Protein AF-A0A956CJQ7-F1 (afdb_monomer_lite)

Structure (mmCIF, N/CA/C/O backbone):
data_AF-A0A956CJQ7-F1
#
_entry.id   AF-A0A956CJQ7-F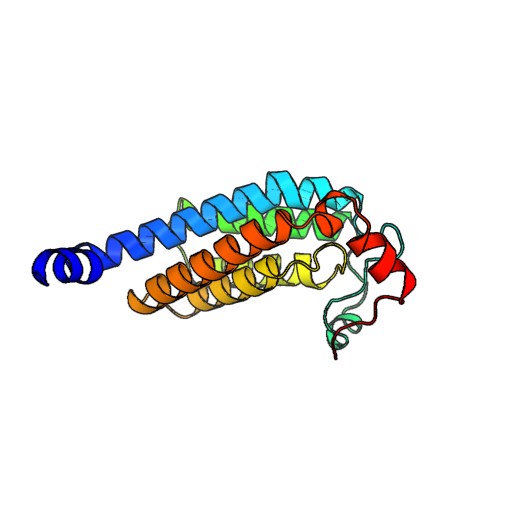1
#
loop_
_atom_site.group_PDB
_atom_site.id
_atom_site.type_symbol
_atom_site.label_atom_id
_atom_site.label_alt_id
_atom_site.label_comp_id
_atom_site.label_asym_id
_atom_site.label_entity_id
_atom_site.label_seq_id
_atom_site.pdbx_PDB_ins_code
_atom_site.Cartn_x
_atom_site.Cartn_y
_atom_site.Cartn_z
_atom_site.occupancy
_atom_site.B_iso_or_equiv
_atom_site.auth_seq_id
_atom_site.auth_comp_id
_atom_site.auth_asym_id
_atom_site.auth_atom_id
_atom_site.pdbx_PDB_model_num
ATOM 1 N N . MET A 1 1 ? -37.325 -13.783 11.646 1.00 49.84 1 MET A N 1
ATOM 2 C CA . MET A 1 1 ? -36.019 -14.338 11.207 1.00 49.84 1 MET A CA 1
ATOM 3 C C . MET A 1 1 ? -34.978 -13.229 10.947 1.00 49.84 1 MET A C 1
ATOM 5 O O . MET A 1 1 ? -34.072 -13.416 10.151 1.00 49.84 1 MET A O 1
ATOM 9 N N . ILE A 1 2 ? -35.076 -12.085 11.642 1.00 51.19 2 ILE A N 1
ATOM 10 C CA . ILE A 1 2 ? -34.241 -10.883 11.427 1.00 51.19 2 ILE A CA 1
ATOM 11 C C . ILE A 1 2 ? -33.162 -10.718 12.529 1.00 51.19 2 ILE A C 1
ATOM 13 O O . ILE A 1 2 ? -32.219 -9.945 12.378 1.00 51.19 2 ILE A O 1
ATOM 17 N N . ASP A 1 3 ? -33.207 -11.525 13.595 1.00 63.69 3 ASP A N 1
ATOM 18 C CA . ASP A 1 3 ? -32.408 -11.279 14.807 1.00 63.69 3 ASP A CA 1
ATOM 19 C C . ASP A 1 3 ? -30.934 -11.672 14.684 1.00 63.69 3 ASP A C 1
ATOM 21 O O . ASP A 1 3 ? -30.064 -10.951 15.163 1.00 63.69 3 ASP A O 1
ATOM 25 N N . ARG A 1 4 ? -30.614 -12.777 13.995 1.00 63.09 4 ARG A N 1
ATOM 26 C CA . ARG A 1 4 ? -29.212 -13.205 13.824 1.00 63.09 4 ARG A CA 1
ATOM 27 C C . ARG A 1 4 ? -28.442 -12.326 12.843 1.00 63.09 4 ARG A C 1
ATOM 29 O O . ARG A 1 4 ? -27.262 -12.087 13.061 1.00 63.09 4 ARG A O 1
ATOM 36 N N . TRP A 1 5 ? -29.105 -11.824 11.801 1.00 53.66 5 TRP A N 1
ATOM 37 C CA . TRP A 1 5 ? -28.497 -10.911 10.830 1.00 53.66 5 TRP A CA 1
ATOM 38 C C . TRP A 1 5 ? -28.167 -9.561 11.470 1.00 53.66 5 TRP A C 1
ATOM 40 O O . TRP A 1 5 ? -27.034 -9.097 11.371 1.00 53.66 5 TRP A O 1
ATOM 50 N N . ASN A 1 6 ? -29.115 -8.977 12.211 1.00 58.53 6 ASN A N 1
ATOM 51 C CA . ASN A 1 6 ? -28.888 -7.718 12.921 1.00 58.53 6 ASN A CA 1
ATOM 52 C C . ASN A 1 6 ? -27.900 -7.869 14.082 1.00 58.53 6 ASN A C 1
ATOM 54 O O . ASN A 1 6 ? -27.027 -7.020 14.242 1.00 58.53 6 ASN A O 1
ATOM 58 N N . ALA A 1 7 ? -27.970 -8.959 14.853 1.00 62.28 7 ALA A N 1
ATOM 59 C CA . ALA A 1 7 ? -26.989 -9.235 15.903 1.00 62.28 7 ALA A CA 1
ATOM 60 C C . ALA A 1 7 ? -25.589 -9.474 15.328 1.00 62.28 7 ALA A C 1
ATOM 62 O O . ALA A 1 7 ? -24.605 -9.032 15.922 1.00 62.28 7 ALA A O 1
ATOM 63 N N . TYR A 1 8 ? -25.500 -10.120 14.157 1.00 58.56 8 TYR A N 1
ATOM 64 C CA . TYR A 1 8 ? -24.260 -10.197 13.409 1.00 58.56 8 TYR A CA 1
ATOM 65 C C . TYR A 1 8 ? -23.835 -8.786 13.030 1.00 58.56 8 TYR A C 1
ATOM 67 O O . TYR A 1 8 ? -22.920 -8.301 13.653 1.00 58.56 8 TYR A O 1
ATOM 75 N N . TRP A 1 9 ? -24.452 -8.049 12.114 1.00 58.09 9 TRP A N 1
ATOM 76 C CA . TRP A 1 9 ? -23.880 -6.780 11.621 1.00 58.09 9 TRP A CA 1
ATOM 77 C C . TRP A 1 9 ? -23.781 -5.641 12.649 1.00 58.09 9 TRP A C 1
ATOM 79 O O . TRP A 1 9 ? -22.802 -4.897 12.644 1.00 58.09 9 TRP A O 1
ATOM 89 N N . HIS A 1 10 ? -24.734 -5.539 13.571 1.00 62.66 10 HIS A N 1
ATOM 90 C CA . HIS A 1 10 ? -24.892 -4.380 14.458 1.00 62.66 10 HIS A CA 1
ATOM 91 C C . HIS A 1 10 ? -24.667 -4.687 15.944 1.00 62.66 10 HIS A C 1
ATOM 93 O O . HIS A 1 10 ? -24.767 -3.786 16.773 1.00 62.66 10 HIS A O 1
ATOM 99 N N . GLY A 1 11 ? -24.333 -5.932 16.300 1.00 61.41 11 GLY A N 1
ATOM 100 C CA . GLY A 1 11 ? -24.014 -6.306 17.678 1.00 61.41 11 GLY A CA 1
ATOM 101 C C . GLY A 1 11 ? -22.758 -5.618 18.228 1.00 61.41 11 GLY A C 1
ATOM 102 O O . GLY A 1 11 ? -21.973 -5.015 17.490 1.00 61.41 11 GLY A O 1
ATOM 103 N N . ALA A 1 12 ? -22.527 -5.777 19.535 1.00 58.50 12 ALA A N 1
ATOM 104 C CA . ALA A 1 12 ? -21.444 -5.139 20.301 1.00 58.50 12 ALA A CA 1
ATOM 105 C C . ALA A 1 12 ? -20.019 -5.324 19.720 1.00 58.50 12 ALA A C 1
ATOM 107 O O . ALA A 1 12 ? -19.101 -4.586 20.064 1.00 58.50 12 ALA A O 1
ATOM 108 N N . SER A 1 13 ? -19.823 -6.282 18.808 1.00 59.75 13 SER A N 1
ATOM 109 C CA . SER A 1 13 ? -18.550 -6.608 18.153 1.00 59.75 13 SER A CA 1
ATOM 110 C C . SER A 1 13 ? -18.335 -5.953 16.777 1.00 59.75 13 SER A C 1
ATOM 112 O O . SER A 1 13 ? -17.365 -6.280 16.088 1.00 59.75 13 SER A O 1
ATOM 114 N N . SER A 1 14 ? -19.221 -5.066 16.311 1.00 62.28 14 SER A N 1
ATOM 115 C CA . SER A 1 14 ? -19.098 -4.402 14.994 1.00 62.28 14 SER A CA 1
ATOM 116 C C . SER A 1 14 ? -17.787 -3.618 14.843 1.00 62.28 14 SER A C 1
ATOM 118 O O . SER A 1 14 ? -17.112 -3.717 13.816 1.00 62.28 14 SER A O 1
ATOM 120 N N . GLY A 1 15 ? -17.354 -2.926 15.901 1.00 66.12 15 GLY A N 1
ATOM 121 C CA . GLY A 1 15 ? -16.063 -2.236 15.940 1.00 66.12 15 GLY A CA 1
ATOM 122 C C . GLY A 1 15 ? -14.863 -3.186 15.870 1.00 66.12 15 GLY A C 1
ATOM 123 O O . GLY A 1 15 ? -13.909 -2.900 15.149 1.00 66.12 15 GLY A O 1
ATOM 124 N N . ALA A 1 16 ? -14.927 -4.329 16.563 1.00 73.19 16 ALA A N 1
ATOM 125 C CA . ALA A 1 16 ? -13.857 -5.328 16.584 1.00 73.19 16 ALA A CA 1
ATOM 126 C C . ALA A 1 16 ? -13.656 -5.994 15.215 1.00 73.19 16 ALA A C 1
ATOM 128 O O . ALA A 1 16 ? -12.521 -6.207 14.803 1.00 73.19 16 ALA A O 1
ATOM 129 N N . ARG A 1 17 ? -14.740 -6.261 14.476 1.00 72.50 17 ARG A N 1
ATOM 130 C CA . ARG A 1 17 ? -14.670 -6.833 13.121 1.00 72.50 17 ARG A CA 1
ATOM 131 C C . ARG A 1 17 ? -14.093 -5.876 12.101 1.00 72.50 17 ARG A C 1
ATOM 133 O O . ARG A 1 17 ? -13.244 -6.286 11.320 1.00 72.50 17 ARG A O 1
ATOM 140 N N . GLY A 1 18 ? -14.500 -4.608 12.143 1.00 73.88 18 GLY A N 1
ATOM 141 C CA . GLY A 1 18 ? -13.868 -3.588 11.314 1.00 73.88 18 GLY A CA 1
ATOM 142 C C . GLY A 1 18 ? -12.367 -3.511 11.593 1.00 73.88 18 GLY A C 1
ATOM 143 O O . GLY A 1 18 ? -11.580 -3.397 10.661 1.00 73.88 18 GLY A O 1
ATOM 144 N N . THR A 1 19 ? -11.965 -3.610 12.866 1.00 78.75 19 THR A N 1
ATOM 145 C CA . THR A 1 19 ? -10.550 -3.545 13.243 1.00 78.75 19 THR A CA 1
ATOM 146 C C . THR A 1 19 ? -9.850 -4.776 12.709 1.00 78.75 19 THR A C 1
ATOM 148 O O . THR A 1 19 ? -8.883 -4.635 11.987 1.00 78.75 19 THR A O 1
ATOM 151 N N . LEU A 1 20 ? -10.358 -5.975 12.988 1.00 81.38 20 LEU A N 1
ATOM 152 C CA . LEU A 1 20 ? -9.775 -7.216 12.487 1.00 81.38 20 LEU A CA 1
ATOM 153 C C . LEU A 1 20 ? -9.612 -7.197 10.962 1.00 81.38 20 LEU A C 1
ATOM 155 O O . LEU A 1 20 ? -8.549 -7.550 10.470 1.00 81.38 20 LEU A O 1
ATOM 159 N N . LEU A 1 21 ? -10.622 -6.733 10.227 1.00 81.56 21 LEU A N 1
ATOM 160 C CA . LEU A 1 21 ? -10.549 -6.594 8.777 1.00 81.56 21 LEU A CA 1
ATOM 161 C C . LEU A 1 21 ? -9.421 -5.653 8.345 1.00 81.56 21 LEU A C 1
ATOM 163 O O . LEU A 1 21 ? -8.618 -6.037 7.506 1.00 81.56 21 LEU A O 1
ATOM 167 N N . GLU A 1 22 ? -9.343 -4.449 8.914 1.00 84.31 22 GLU A N 1
ATOM 168 C CA . GLU A 1 22 ? -8.265 -3.493 8.630 1.00 84.31 22 GLU A CA 1
ATOM 169 C C . GLU A 1 22 ? -6.892 -4.144 8.846 1.00 84.31 22 GLU A C 1
ATOM 171 O O . GLU A 1 22 ? -6.024 -4.076 7.982 1.00 84.31 22 GLU A O 1
ATOM 176 N N . ARG A 1 23 ? -6.722 -4.871 9.956 1.00 88.12 23 ARG A N 1
ATOM 177 C CA . ARG A 1 23 ? -5.475 -5.577 10.290 1.00 88.12 23 ARG A CA 1
ATOM 178 C C . ARG A 1 23 ? -5.140 -6.664 9.283 1.00 88.12 23 ARG A C 1
ATOM 180 O O . ARG A 1 23 ? -3.991 -6.768 8.873 1.00 88.12 23 ARG A O 1
ATOM 187 N N . LEU A 1 24 ? -6.131 -7.458 8.885 1.00 88.25 24 LEU A N 1
ATOM 188 C CA . LEU A 1 24 ? -5.956 -8.524 7.903 1.00 88.25 24 LEU A CA 1
ATOM 189 C C . LEU A 1 24 ? -5.617 -7.963 6.522 1.00 88.25 24 LEU A C 1
ATOM 191 O O . LEU A 1 24 ? -4.724 -8.491 5.870 1.00 88.25 24 LEU A O 1
ATOM 195 N N . VAL A 1 25 ? -6.268 -6.875 6.103 1.00 88.44 25 VAL A N 1
ATOM 196 C CA . VAL A 1 25 ? -5.961 -6.186 4.842 1.00 88.44 25 VAL A CA 1
ATOM 197 C C . VAL A 1 25 ? -4.532 -5.653 4.857 1.00 88.44 25 VAL A C 1
ATOM 199 O O . VAL A 1 25 ? -3.797 -5.883 3.906 1.00 88.44 25 VAL A O 1
ATOM 202 N N . LEU A 1 26 ? -4.112 -4.991 5.938 1.00 92.81 26 LEU A N 1
ATOM 203 C CA . LEU A 1 26 ? -2.751 -4.466 6.065 1.00 92.81 26 LEU A CA 1
ATOM 204 C C . LEU A 1 26 ? -1.693 -5.577 6.126 1.00 92.81 26 LEU A C 1
ATOM 206 O O . LEU A 1 26 ? -0.631 -5.431 5.530 1.00 92.81 26 LEU A O 1
ATOM 210 N N . LEU A 1 27 ? -1.968 -6.691 6.815 1.00 93.69 27 LEU A N 1
ATOM 211 C CA . LEU A 1 27 ? -1.072 -7.853 6.826 1.00 93.69 27 LEU A CA 1
ATOM 212 C C . LEU A 1 27 ? -0.949 -8.468 5.435 1.00 93.69 27 LEU A C 1
ATOM 214 O O . LEU A 1 27 ? 0.164 -8.717 4.983 1.00 93.69 27 LEU A O 1
ATOM 218 N N . LEU A 1 28 ? -2.077 -8.694 4.758 1.00 92.62 28 LEU A N 1
ATOM 219 C CA . LEU A 1 28 ? -2.081 -9.247 3.409 1.00 92.62 28 LEU A CA 1
ATOM 220 C C . LEU A 1 28 ? -1.324 -8.328 2.450 1.00 92.62 28 LEU A C 1
ATOM 222 O O . LEU A 1 28 ? -0.485 -8.813 1.706 1.00 92.62 28 LEU A O 1
ATOM 226 N N . LEU A 1 29 ? -1.551 -7.015 2.535 1.00 93.81 29 LEU A N 1
ATOM 227 C CA . LEU A 1 29 ? -0.828 -6.012 1.758 1.00 93.81 29 LEU A CA 1
ATOM 228 C C . LEU A 1 29 ? 0.681 -6.040 2.034 1.00 93.81 29 LEU A C 1
ATOM 230 O O . LEU A 1 29 ? 1.471 -5.921 1.107 1.00 93.81 29 LEU A O 1
ATOM 234 N N . ALA A 1 30 ? 1.098 -6.210 3.293 1.00 96.12 30 ALA A N 1
ATOM 235 C CA . ALA A 1 30 ? 2.515 -6.322 3.626 1.00 96.12 30 ALA A CA 1
ATOM 236 C C . ALA A 1 30 ? 3.163 -7.534 2.941 1.00 96.12 30 ALA A C 1
ATOM 238 O O . ALA A 1 30 ? 4.230 -7.406 2.341 1.00 96.12 30 ALA A O 1
ATOM 239 N N . PHE A 1 31 ? 2.497 -8.691 2.989 1.00 92.75 31 PHE A N 1
ATOM 240 C CA . PHE A 1 31 ? 2.972 -9.897 2.315 1.00 92.75 31 PHE A CA 1
ATOM 241 C C . PHE A 1 31 ? 2.926 -9.778 0.792 1.00 92.75 31 PHE A C 1
ATOM 243 O O . PHE A 1 31 ? 3.876 -10.200 0.147 1.00 92.75 31 PHE A O 1
ATOM 250 N N . ASP A 1 32 ? 1.882 -9.178 0.226 1.00 90.88 32 ASP A N 1
ATOM 251 C CA . ASP A 1 32 ? 1.763 -8.907 -1.210 1.00 90.88 32 ASP A CA 1
ATOM 252 C C . ASP A 1 32 ? 2.929 -8.036 -1.702 1.00 90.88 32 ASP A C 1
ATOM 254 O O . ASP A 1 32 ? 3.640 -8.402 -2.637 1.00 90.88 32 ASP A O 1
ATOM 258 N N . CYS A 1 33 ? 3.233 -6.951 -0.981 1.00 92.81 33 CYS A N 1
ATOM 259 C CA . CYS A 1 33 ? 4.390 -6.108 -1.270 1.00 92.81 33 CYS A CA 1
ATOM 260 C C . CYS A 1 33 ? 5.703 -6.906 -1.276 1.00 92.81 33 CYS A C 1
ATOM 262 O O . CYS A 1 33 ? 6.503 -6.765 -2.196 1.00 92.81 33 CYS A O 1
ATOM 264 N N . TRP A 1 34 ? 5.958 -7.726 -0.253 1.00 93.06 34 TRP A N 1
ATOM 265 C CA . TRP A 1 34 ? 7.255 -8.396 -0.094 1.00 93.06 34 TRP A CA 1
ATOM 266 C C . TRP A 1 34 ? 7.430 -9.657 -0.932 1.00 93.06 34 TRP A C 1
ATOM 268 O O . TRP A 1 34 ? 8.533 -9.919 -1.406 1.00 93.06 34 TRP A O 1
ATOM 278 N N . LEU A 1 35 ? 6.385 -10.468 -1.061 1.00 88.81 35 LEU A N 1
ATOM 279 C CA . LEU A 1 35 ? 6.455 -11.749 -1.755 1.00 88.81 35 LEU A CA 1
ATOM 280 C C . LEU A 1 35 ? 6.219 -11.568 -3.252 1.00 88.81 35 LEU A C 1
ATOM 282 O O . LEU A 1 35 ? 6.910 -12.201 -4.051 1.00 88.81 35 LEU A O 1
ATOM 286 N N . GLU A 1 36 ? 5.300 -10.675 -3.621 1.00 86.25 36 GLU A N 1
ATOM 287 C CA . GLU A 1 36 ? 4.905 -10.494 -5.011 1.00 86.25 36 GLU A CA 1
ATOM 288 C C . GLU A 1 36 ? 5.523 -9.247 -5.639 1.00 86.25 36 GLU A C 1
ATOM 290 O O . GLU A 1 36 ? 6.356 -9.373 -6.534 1.00 86.25 36 GLU A O 1
ATOM 295 N N . LEU A 1 37 ? 5.217 -8.037 -5.170 1.00 88.00 37 LEU A N 1
ATOM 296 C CA . LEU A 1 37 ? 5.666 -6.827 -5.880 1.00 88.00 37 LEU A CA 1
ATOM 297 C C . LEU A 1 37 ? 7.199 -6.670 -5.864 1.00 88.00 37 LEU A C 1
ATOM 299 O O . LEU A 1 37 ? 7.801 -6.311 -6.876 1.00 88.00 37 LEU A O 1
ATOM 303 N N . VAL A 1 38 ? 7.872 -6.980 -4.749 1.00 89.12 38 VAL A N 1
ATOM 304 C CA . VAL A 1 38 ? 9.346 -6.940 -4.683 1.00 89.12 38 VAL A CA 1
ATOM 305 C C . VAL A 1 38 ? 9.982 -7.956 -5.635 1.00 89.12 38 VAL A C 1
ATOM 307 O O . VAL A 1 38 ? 10.985 -7.629 -6.270 1.00 89.12 38 VAL A O 1
ATOM 310 N N . SER A 1 39 ? 9.411 -9.157 -5.780 1.00 83.00 39 SER A N 1
ATOM 311 C CA . SER A 1 39 ? 9.948 -10.170 -6.701 1.00 83.00 39 SER A CA 1
ATOM 312 C C . SER A 1 39 ? 9.765 -9.761 -8.169 1.00 83.00 39 SER A C 1
ATOM 314 O O . SER A 1 39 ? 10.639 -10.021 -9.000 1.00 83.00 39 SER A O 1
ATOM 316 N N . HIS A 1 40 ? 8.694 -9.021 -8.468 1.00 76.12 40 HIS A N 1
ATOM 317 C CA . HIS A 1 40 ? 8.445 -8.406 -9.771 1.00 76.12 40 HIS A CA 1
ATOM 318 C C . HIS A 1 40 ? 9.309 -7.169 -10.038 1.00 76.12 40 HIS A C 1
ATOM 320 O O . HIS A 1 40 ? 9.554 -6.840 -11.197 1.00 76.12 40 HIS A O 1
ATOM 326 N N . GLY A 1 41 ? 9.846 -6.521 -9.001 1.00 75.06 41 GLY A N 1
ATOM 327 C CA . GLY A 1 41 ? 10.625 -5.288 -9.127 1.00 75.06 41 GLY A CA 1
ATOM 328 C C . GLY A 1 41 ? 11.892 -5.400 -9.982 1.00 75.06 41 GLY A C 1
ATOM 329 O O . GLY A 1 41 ? 12.351 -4.393 -10.513 1.00 75.06 41 GLY A O 1
ATOM 330 N N . ALA A 1 42 ? 12.429 -6.607 -10.198 1.00 72.38 42 ALA A N 1
ATOM 331 C CA . ALA A 1 42 ? 13.519 -6.833 -11.155 1.00 72.38 42 ALA A CA 1
ATOM 332 C C . ALA A 1 42 ? 13.103 -6.589 -12.620 1.00 72.38 42 ALA A C 1
ATOM 334 O O . ALA A 1 42 ? 13.951 -6.273 -13.451 1.00 72.38 42 ALA A O 1
ATOM 335 N N . ARG A 1 43 ? 11.806 -6.720 -12.926 1.00 74.56 43 ARG A N 1
ATOM 336 C CA . ARG A 1 43 ? 11.205 -6.463 -14.244 1.00 74.56 43 ARG A CA 1
ATOM 337 C C . ARG A 1 43 ? 10.719 -5.023 -14.401 1.00 74.56 43 ARG A C 1
ATOM 339 O O . ARG A 1 43 ? 10.229 -4.655 -15.464 1.00 74.56 43 ARG A O 1
ATOM 346 N N . TYR A 1 44 ? 10.846 -4.199 -13.360 1.00 77.81 44 TYR A N 1
ATOM 347 C CA . TYR A 1 44 ? 10.454 -2.797 -13.419 1.00 77.81 44 TYR A CA 1
ATOM 348 C C . TYR A 1 44 ? 11.254 -2.082 -14.520 1.00 77.81 44 TYR A C 1
ATOM 350 O O . TYR A 1 44 ? 12.481 -1.989 -14.458 1.00 77.81 44 TYR A O 1
ATOM 358 N N . GLY A 1 45 ? 10.564 -1.606 -15.554 1.00 71.44 45 GLY A N 1
ATOM 359 C CA . GLY A 1 45 ? 11.169 -0.936 -16.709 1.00 71.44 45 GLY A CA 1
ATOM 360 C C . GLY A 1 45 ? 11.606 -1.838 -17.847 1.00 71.44 45 GLY A C 1
ATOM 361 O O . GLY A 1 45 ? 12.044 -1.329 -18.883 1.00 71.44 45 GLY A O 1
ATOM 362 N N . GLU A 1 46 ? 11.440 -3.151 -17.707 1.00 75.62 46 GLU A N 1
ATOM 363 C CA . GLU A 1 46 ? 11.542 -4.069 -18.834 1.00 75.62 46 GLU A CA 1
ATOM 364 C C . GLU A 1 46 ? 10.508 -3.676 -19.903 1.00 75.62 46 GLU A C 1
ATOM 366 O O . GLU A 1 46 ? 9.409 -3.238 -19.576 1.00 75.62 46 GLU A O 1
ATOM 371 N N . GLY A 1 47 ? 10.875 -3.745 -21.187 1.00 70.50 47 GLY A N 1
ATOM 372 C CA . GLY A 1 47 ? 9.958 -3.466 -22.302 1.00 70.50 47 GLY A CA 1
ATOM 373 C C . GLY A 1 47 ? 9.417 -2.030 -22.393 1.00 70.50 47 GLY A C 1
ATOM 374 O O . GLY A 1 47 ? 8.412 -1.819 -23.064 1.00 70.50 47 GLY A O 1
ATOM 375 N N . ALA A 1 48 ? 10.056 -1.054 -21.732 1.00 69.50 48 ALA A N 1
ATOM 376 C CA . ALA A 1 48 ? 9.593 0.336 -21.627 1.00 69.50 48 ALA A CA 1
ATOM 377 C C . ALA A 1 48 ? 8.261 0.515 -20.863 1.00 69.50 48 ALA A C 1
ATOM 379 O O . ALA A 1 48 ? 7.554 1.495 -21.079 1.00 69.50 48 ALA A O 1
ATOM 380 N N . PHE A 1 49 ? 7.944 -0.387 -19.925 1.00 68.50 49 PHE A N 1
ATOM 381 C CA . PHE A 1 49 ? 6.739 -0.320 -19.080 1.00 68.50 49 PHE A CA 1
ATOM 382 C C . PHE A 1 49 ? 6.834 0.668 -17.890 1.00 68.50 49 PHE A C 1
ATOM 384 O O . PHE A 1 49 ? 5.883 0.770 -17.117 1.00 68.50 49 PHE A O 1
ATOM 391 N N . ASN A 1 50 ? 7.921 1.450 -17.762 1.00 71.06 50 ASN A N 1
ATOM 392 C CA . ASN A 1 50 ? 8.068 2.558 -16.788 1.00 71.06 50 ASN A CA 1
ATOM 393 C C . ASN A 1 50 ? 7.262 3.802 -17.189 1.00 71.06 50 ASN A C 1
ATOM 395 O O . ASN A 1 50 ? 7.771 4.924 -17.203 1.00 71.06 50 ASN A O 1
ATOM 399 N N . VAL A 1 51 ? 6.024 3.580 -17.596 1.00 75.69 51 VAL A N 1
ATOM 400 C CA . VAL A 1 51 ? 5.080 4.625 -17.961 1.00 75.69 51 VAL A CA 1
ATOM 401 C C . VAL A 1 51 ? 4.151 4.803 -16.779 1.00 75.69 51 VAL A C 1
ATOM 403 O O . VAL A 1 51 ? 3.646 3.815 -16.234 1.00 75.69 51 VAL A O 1
ATOM 406 N N . ALA A 1 52 ? 3.927 6.051 -16.380 1.00 85.75 52 ALA A N 1
ATOM 407 C CA . ALA A 1 52 ? 2.981 6.307 -15.322 1.00 85.75 52 ALA A CA 1
ATOM 408 C C . ALA A 1 52 ? 1.553 6.015 -15.798 1.00 85.75 52 ALA A C 1
ATOM 410 O O . ALA A 1 52 ? 1.170 6.235 -16.947 1.00 85.75 52 ALA A O 1
ATOM 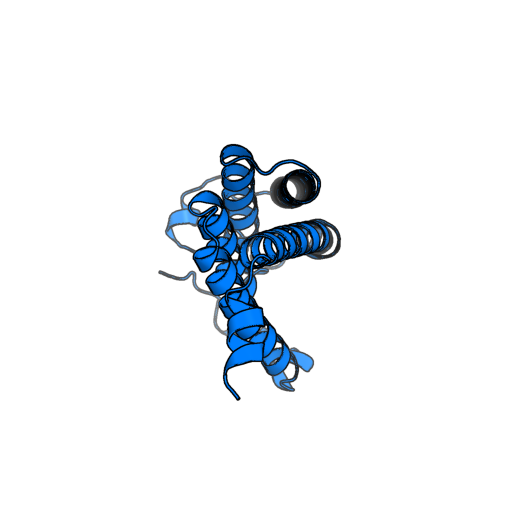411 N N . HIS A 1 53 ? 0.730 5.545 -14.873 1.00 84.31 53 HIS A N 1
ATOM 412 C CA . HIS A 1 53 ? -0.683 5.284 -15.103 1.00 84.31 53 HIS A CA 1
ATOM 413 C C . HIS A 1 53 ? -1.476 6.536 -15.482 1.00 84.31 53 HIS A C 1
ATOM 415 O O . HIS A 1 53 ? -2.491 6.436 -16.172 1.00 84.31 53 HIS A O 1
ATOM 421 N N . PHE A 1 54 ? -1.021 7.699 -15.017 1.00 85.38 54 PHE A N 1
ATOM 422 C CA . PHE A 1 54 ? -1.655 8.987 -15.243 1.00 85.38 54 PHE A CA 1
ATOM 423 C C . PHE A 1 54 ? -0.657 9.939 -15.897 1.00 85.38 54 PHE A C 1
ATOM 425 O O . PHE A 1 54 ? 0.442 10.114 -15.373 1.00 85.38 54 PHE A O 1
ATOM 432 N N . ALA A 1 55 ? -1.052 10.615 -16.976 1.00 84.94 55 ALA A N 1
ATOM 433 C CA . ALA A 1 55 ? -0.145 11.472 -17.748 1.00 84.94 55 ALA A CA 1
ATOM 434 C C . ALA A 1 55 ? 0.509 12.593 -16.914 1.00 84.94 55 ALA A C 1
ATOM 436 O O . ALA A 1 55 ? 1.641 12.999 -17.159 1.00 84.94 55 ALA A O 1
ATOM 437 N N . TRP A 1 56 ? -0.176 13.095 -15.883 1.00 85.38 56 TRP A N 1
ATOM 438 C CA . TRP A 1 56 ? 0.385 14.127 -15.005 1.00 85.38 56 TRP A CA 1
ATOM 439 C C . TRP A 1 56 ? 1.537 13.618 -14.124 1.00 85.38 56 TRP A C 1
ATOM 441 O O . TRP A 1 56 ? 2.367 14.419 -13.695 1.00 85.38 56 TRP A O 1
ATOM 451 N N . LEU A 1 57 ? 1.619 12.310 -13.860 1.00 87.38 57 LEU A N 1
ATOM 452 C CA . LEU A 1 57 ? 2.739 11.711 -13.131 1.00 87.38 57 LEU A CA 1
ATOM 453 C C . LEU A 1 57 ? 4.003 11.617 -13.989 1.00 87.38 57 LEU A C 1
ATOM 455 O O . LEU A 1 57 ? 5.093 11.593 -13.426 1.00 87.38 57 LEU A O 1
ATOM 459 N N . ASP A 1 58 ? 3.895 11.673 -15.320 1.00 82.25 58 ASP A N 1
ATOM 460 C CA . ASP A 1 58 ? 5.068 11.740 -16.202 1.00 82.25 58 ASP A CA 1
ATOM 461 C C . ASP A 1 58 ? 5.877 13.036 -15.986 1.00 82.25 58 ASP A C 1
ATOM 463 O O . ASP A 1 58 ? 7.065 13.102 -16.312 1.00 82.25 58 ASP A O 1
ATOM 467 N N . ALA A 1 59 ? 5.265 14.064 -15.380 1.00 85.94 59 ALA A N 1
ATOM 468 C CA . ALA A 1 59 ? 5.960 15.275 -14.948 1.00 85.94 59 ALA A CA 1
ATOM 469 C C . ALA A 1 59 ? 6.889 15.042 -13.739 1.00 85.94 59 ALA A C 1
ATOM 471 O O . ALA A 1 59 ? 7.773 15.862 -13.479 1.00 85.94 59 ALA A O 1
ATOM 472 N N . VAL A 1 60 ? 6.713 13.944 -12.993 1.00 83.00 60 VAL A N 1
ATOM 473 C CA . VAL A 1 60 ? 7.571 13.576 -11.862 1.00 83.00 60 VAL A CA 1
ATOM 474 C C . VAL A 1 60 ? 8.832 12.910 -12.403 1.00 83.00 60 VAL A C 1
ATOM 476 O O . VAL A 1 60 ? 8.849 11.727 -12.737 1.00 83.00 60 VAL A O 1
ATOM 479 N N . GLN A 1 61 ? 9.898 13.704 -12.500 1.00 82.25 61 GLN A N 1
ATOM 480 C CA . GLN A 1 61 ? 11.202 13.273 -12.997 1.00 82.25 61 GLN A CA 1
ATOM 481 C C . GLN A 1 61 ? 12.275 13.333 -11.894 1.00 82.25 61 GLN A C 1
ATOM 483 O O . GLN A 1 61 ? 12.243 14.243 -11.060 1.00 82.25 61 GLN A O 1
ATOM 488 N N . PRO A 1 62 ? 13.262 12.416 -11.900 1.00 81.31 62 PRO A N 1
ATOM 489 C CA . PRO A 1 62 ? 13.386 11.281 -12.818 1.00 81.31 62 PRO A CA 1
ATOM 490 C C . PRO A 1 62 ? 12.353 10.186 -12.515 1.00 81.31 62 PRO A C 1
ATOM 492 O O . PRO A 1 62 ? 11.970 9.997 -11.359 1.00 81.31 62 PRO A O 1
ATOM 495 N N . VAL A 1 63 ? 11.943 9.434 -13.542 1.00 83.38 63 VAL A N 1
ATOM 496 C CA . VAL A 1 63 ? 11.153 8.211 -13.328 1.00 83.38 63 VAL A CA 1
ATOM 497 C C . VAL A 1 63 ? 11.886 7.266 -12.361 1.00 83.38 63 VAL A C 1
ATOM 499 O O . VAL A 1 63 ? 13.123 7.206 -12.391 1.00 83.38 63 VAL A O 1
ATOM 502 N N . PRO A 1 64 ? 11.168 6.530 -11.489 1.00 87.56 64 PRO A N 1
ATOM 503 C CA . PRO A 1 64 ? 11.798 5.621 -10.545 1.00 87.56 64 PRO A CA 1
ATOM 504 C C . PRO A 1 64 ? 12.739 4.644 -11.245 1.00 87.56 64 PRO A C 1
ATOM 506 O O . PRO A 1 64 ? 12.419 4.068 -12.282 1.00 87.56 64 PRO A O 1
ATOM 509 N N . THR A 1 65 ? 13.911 4.430 -10.658 1.00 87.69 65 THR A N 1
ATOM 510 C CA . THR A 1 65 ? 14.748 3.289 -11.028 1.00 87.69 65 THR A CA 1
ATOM 511 C C . THR A 1 65 ? 14.169 2.017 -10.398 1.00 87.69 65 THR A C 1
ATOM 513 O O . THR A 1 65 ? 13.436 2.113 -9.407 1.00 87.69 65 THR A O 1
ATOM 516 N N . PRO A 1 66 ? 14.546 0.816 -10.873 1.00 86.81 66 PRO A N 1
ATOM 517 C CA . PRO A 1 66 ? 14.141 -0.434 -10.225 1.00 86.81 66 PRO A CA 1
ATOM 518 C C . PRO A 1 66 ? 14.471 -0.462 -8.724 1.00 86.81 66 PRO A C 1
ATOM 520 O O . PRO A 1 66 ? 13.670 -0.912 -7.912 1.00 86.81 66 PRO A O 1
ATOM 523 N N . ALA A 1 67 ? 15.618 0.105 -8.328 1.00 89.62 67 ALA A N 1
ATOM 524 C CA . ALA A 1 67 ? 16.007 0.211 -6.922 1.00 89.62 67 ALA A CA 1
ATOM 525 C C . ALA A 1 67 ? 15.063 1.118 -6.109 1.00 89.62 67 ALA A C 1
ATOM 527 O O . ALA A 1 67 ? 14.706 0.777 -4.982 1.00 89.62 67 ALA A O 1
ATOM 528 N N . ILE A 1 68 ? 14.632 2.253 -6.674 1.00 90.00 68 ILE A N 1
ATOM 529 C CA . ILE A 1 68 ? 13.671 3.160 -6.026 1.00 90.00 68 ILE A CA 1
ATOM 530 C C . ILE A 1 68 ? 12.296 2.496 -5.914 1.00 90.00 68 ILE A C 1
ATOM 532 O O . ILE A 1 68 ? 11.661 2.607 -4.864 1.00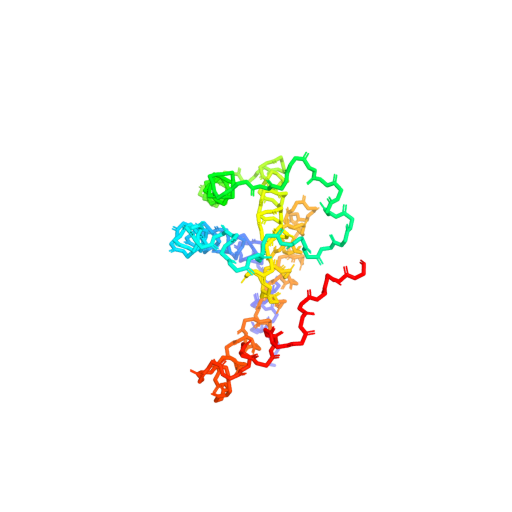 90.00 68 ILE A O 1
ATOM 536 N N . TYR A 1 69 ? 11.850 1.790 -6.955 1.00 90.56 69 TYR A N 1
ATOM 537 C CA . TYR A 1 69 ? 10.597 1.036 -6.927 1.00 90.56 69 TYR A CA 1
ATOM 538 C C . TYR A 1 69 ? 10.622 -0.036 -5.832 1.00 90.56 69 TYR A C 1
ATOM 540 O O . TYR A 1 69 ? 9.796 0.002 -4.921 1.00 90.56 69 TYR A O 1
ATOM 548 N N . VAL A 1 70 ? 11.624 -0.923 -5.844 1.00 91.88 70 VAL A N 1
ATOM 549 C CA . VAL A 1 70 ? 11.777 -1.983 -4.833 1.00 91.88 70 VAL A CA 1
ATOM 550 C C . VAL A 1 70 ? 11.865 -1.387 -3.429 1.00 91.88 70 VAL A C 1
ATOM 552 O O . VAL A 1 70 ? 11.214 -1.885 -2.510 1.00 91.88 70 VAL A O 1
ATOM 555 N N . GLY A 1 71 ? 12.614 -0.296 -3.254 1.00 93.75 71 GLY A N 1
ATOM 556 C CA . GLY A 1 71 ? 12.701 0.421 -1.983 1.00 93.75 71 GLY A CA 1
ATOM 557 C C . GLY A 1 71 ? 11.348 0.965 -1.517 1.00 93.75 71 GLY A C 1
ATOM 558 O O . GLY A 1 71 ? 10.988 0.807 -0.351 1.00 93.75 71 GLY A O 1
ATOM 559 N N . THR A 1 72 ? 10.570 1.545 -2.432 1.00 94.06 72 THR A N 1
ATOM 560 C CA . THR A 1 72 ? 9.240 2.110 -2.160 1.00 94.06 72 THR A CA 1
ATOM 561 C C . THR A 1 72 ? 8.237 1.025 -1.779 1.00 94.06 72 THR A C 1
ATOM 563 O O . THR A 1 72 ? 7.544 1.164 -0.773 1.00 94.06 72 THR A O 1
ATOM 566 N N . VAL A 1 73 ? 8.193 -0.082 -2.523 1.00 94.12 73 VAL A N 1
ATOM 567 C CA . VAL A 1 73 ? 7.323 -1.231 -2.229 1.00 94.12 73 VAL A CA 1
ATOM 568 C C . VAL A 1 73 ? 7.725 -1.897 -0.911 1.00 94.12 73 VAL A C 1
ATOM 570 O O . VAL A 1 73 ? 6.868 -2.209 -0.083 1.00 94.12 73 VAL A O 1
ATOM 573 N N . THR A 1 74 ? 9.026 -2.058 -0.659 1.00 95.94 74 THR A N 1
ATOM 574 C CA . THR A 1 74 ? 9.530 -2.607 0.610 1.00 95.94 74 THR A CA 1
ATOM 575 C C . THR A 1 74 ? 9.116 -1.727 1.787 1.00 95.94 74 THR A C 1
ATOM 577 O O . THR A 1 74 ? 8.625 -2.240 2.796 1.00 95.94 74 THR A O 1
ATOM 580 N N . LEU A 1 75 ? 9.261 -0.403 1.649 1.00 96.81 75 LEU A N 1
ATOM 581 C CA . LEU A 1 75 ? 8.811 0.572 2.639 1.00 96.81 75 LEU A CA 1
ATOM 582 C C . LEU A 1 75 ? 7.295 0.497 2.851 1.00 96.81 75 LEU A C 1
ATOM 584 O O . LEU A 1 75 ? 6.855 0.472 3.998 1.00 96.81 75 LEU A O 1
ATOM 588 N N . ALA A 1 76 ? 6.503 0.416 1.780 1.00 97.56 76 ALA A N 1
ATOM 589 C CA . ALA A 1 76 ? 5.056 0.253 1.872 1.00 97.56 76 ALA A CA 1
ATOM 590 C C . ALA A 1 76 ? 4.693 -1.023 2.649 1.00 97.56 76 ALA A C 1
ATOM 592 O O . ALA A 1 76 ? 3.879 -0.966 3.569 1.00 97.56 76 ALA A O 1
ATOM 593 N N . GLY A 1 77 ? 5.354 -2.152 2.374 1.00 97.25 77 GLY A N 1
ATOM 594 C CA . GLY A 1 77 ? 5.156 -3.392 3.128 1.00 97.25 77 GLY A CA 1
ATOM 595 C C . GLY A 1 77 ? 5.524 -3.264 4.613 1.00 97.25 77 GLY A C 1
ATOM 596 O O . GLY A 1 77 ? 4.760 -3.689 5.479 1.00 97.25 77 GLY A O 1
ATOM 597 N N . LEU A 1 78 ? 6.640 -2.597 4.938 1.00 98.25 78 LEU A N 1
ATOM 598 C CA . LEU A 1 78 ? 7.051 -2.321 6.324 1.00 98.25 78 LEU A CA 1
ATOM 599 C C . LEU A 1 78 ? 6.052 -1.424 7.060 1.00 98.25 78 LEU A C 1
ATOM 601 O O . LEU A 1 78 ? 5.699 -1.706 8.207 1.00 98.25 78 LEU A O 1
ATOM 605 N N . LEU A 1 79 ? 5.571 -0.366 6.406 1.00 98.12 79 LEU A N 1
ATOM 606 C CA . LEU A 1 79 ? 4.548 0.517 6.955 1.00 98.12 79 LEU A CA 1
ATOM 607 C C . LEU A 1 79 ? 3.241 -0.246 7.181 1.00 98.12 79 LEU A C 1
ATOM 609 O O . LEU A 1 79 ? 2.677 -0.153 8.270 1.00 98.12 79 LEU A O 1
ATOM 613 N N . ALA A 1 80 ? 2.792 -1.041 6.207 1.00 97.62 80 ALA A N 1
ATOM 614 C CA . ALA A 1 80 ? 1.594 -1.867 6.323 1.00 97.62 80 ALA A CA 1
ATOM 615 C C . ALA A 1 80 ? 1.699 -2.841 7.500 1.00 97.62 80 ALA A C 1
ATOM 617 O O . ALA A 1 80 ? 0.811 -2.864 8.352 1.00 97.62 80 ALA A O 1
ATOM 618 N N . PHE A 1 81 ? 2.816 -3.561 7.621 1.00 97.94 81 PHE A N 1
ATOM 619 C CA . PHE A 1 81 ? 3.056 -4.478 8.732 1.00 97.94 81 PHE A CA 1
ATOM 620 C C . PHE A 1 81 ? 3.057 -3.754 10.083 1.00 97.94 81 PHE A C 1
ATOM 622 O O . PHE A 1 81 ? 2.353 -4.172 11.002 1.00 97.94 81 PHE A O 1
ATOM 629 N N . ALA A 1 82 ? 3.780 -2.636 10.203 1.00 97.44 82 ALA A N 1
ATOM 630 C CA . ALA A 1 82 ? 3.849 -1.854 11.436 1.00 97.44 82 ALA A CA 1
ATOM 631 C C . ALA A 1 82 ? 2.475 -1.307 11.857 1.00 97.44 82 ALA A C 1
ATOM 633 O O . ALA A 1 82 ? 2.115 -1.373 13.035 1.00 97.44 82 ALA A O 1
ATOM 634 N N . GLN A 1 83 ? 1.683 -0.804 10.904 1.00 95.00 83 GLN A N 1
ATOM 635 C CA . GLN A 1 83 ? 0.304 -0.386 11.157 1.00 95.00 83 GLN A CA 1
ATOM 636 C C . GLN A 1 83 ? -0.573 -1.585 11.534 1.00 95.00 83 GLN A C 1
ATOM 638 O O . GLN A 1 83 ? -1.415 -1.453 12.416 1.00 95.00 83 GLN A O 1
ATOM 643 N N . ALA A 1 84 ? -0.359 -2.761 10.940 1.00 94.00 84 ALA A N 1
ATOM 644 C CA . ALA A 1 84 ? -1.144 -3.953 11.221 1.00 94.00 84 ALA A CA 1
ATOM 645 C C . ALA A 1 84 ? -0.883 -4.532 12.615 1.00 94.00 84 ALA A C 1
ATOM 647 O O . ALA A 1 84 ? -1.839 -4.809 13.330 1.00 94.00 84 ALA A O 1
ATOM 648 N N . VAL A 1 85 ? 0.368 -4.691 13.044 1.00 95.69 85 VAL A N 1
ATOM 649 C CA . VAL A 1 85 ? 0.681 -5.300 14.353 1.00 95.69 85 VAL A CA 1
ATOM 650 C C . VAL A 1 85 ? 0.697 -4.286 15.498 1.00 95.69 85 VAL A C 1
ATOM 652 O O . VAL A 1 85 ? 0.491 -4.649 16.653 1.00 95.69 85 VAL A O 1
ATOM 655 N N . GLY A 1 86 ? 0.935 -3.010 15.187 1.00 91.69 86 GLY A N 1
ATOM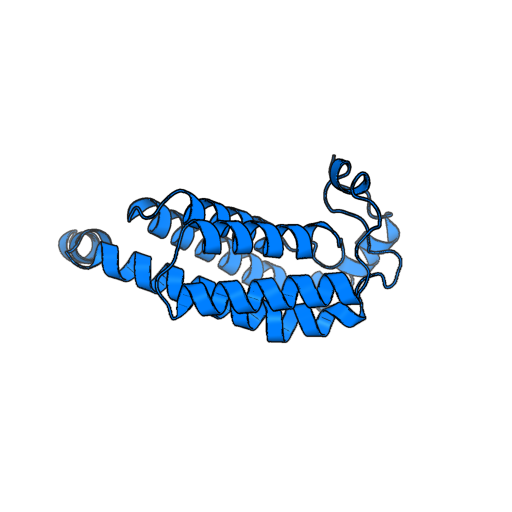 656 C CA . GLY A 1 86 ? 1.043 -1.929 16.162 1.00 91.69 86 GLY A CA 1
ATOM 657 C C . GLY A 1 86 ? -0.272 -1.194 16.419 1.00 91.69 86 GLY A C 1
ATOM 658 O O . GLY A 1 86 ? -1.373 -1.711 16.235 1.00 91.69 86 GLY A O 1
ATOM 659 N N . ARG A 1 87 ? -0.180 0.067 16.844 1.00 86.62 87 ARG A N 1
ATOM 660 C CA . ARG A 1 87 ? -1.331 0.976 16.896 1.00 86.62 87 ARG A CA 1
ATOM 661 C C . ARG A 1 87 ? -1.316 1.857 15.640 1.00 86.62 87 ARG A C 1
ATOM 663 O O . ARG A 1 87 ? -0.372 2.633 15.503 1.00 86.62 87 ARG A O 1
ATOM 670 N N . PRO A 1 88 ? -2.332 1.777 14.760 1.00 88.12 88 PRO A N 1
ATOM 671 C CA . PRO A 1 88 ? -2.380 2.574 13.560 1.00 88.12 88 PRO A CA 1
ATOM 672 C C . PRO A 1 88 ? -2.372 4.048 13.915 1.00 88.12 88 PRO A C 1
ATOM 674 O O . PRO A 1 88 ? -3.076 4.500 14.826 1.00 88.12 88 PRO A O 1
ATOM 677 N N . THR A 1 89 ? -1.557 4.793 13.194 1.00 92.19 89 THR A N 1
ATOM 678 C CA . THR A 1 89 ? -1.484 6.238 13.284 1.00 92.19 89 THR A CA 1
ATOM 679 C C . THR A 1 89 ? -1.871 6.806 11.938 1.00 92.19 89 THR A C 1
ATOM 681 O O . THR A 1 89 ? -1.545 6.261 10.885 1.00 92.19 89 THR A O 1
ATOM 684 N N . ARG A 1 90 ? -2.548 7.952 11.955 1.00 91.88 90 ARG A N 1
ATOM 685 C CA . ARG A 1 90 ? -2.948 8.612 10.713 1.00 91.88 90 ARG A CA 1
ATOM 686 C C . ARG A 1 90 ? -1.748 8.932 9.823 1.00 91.88 90 ARG A C 1
ATOM 688 O O . ARG A 1 90 ? -1.819 8.734 8.621 1.00 91.88 90 ARG A O 1
ATOM 695 N N . ALA A 1 91 ? -0.644 9.382 10.421 1.00 95.44 91 ALA A N 1
ATOM 696 C CA . ALA A 1 91 ? 0.594 9.655 9.698 1.00 95.44 91 ALA A CA 1
ATOM 697 C C . ALA A 1 91 ? 1.171 8.390 9.041 1.00 95.44 91 ALA A C 1
ATOM 699 O O . ALA A 1 91 ? 1.551 8.436 7.875 1.00 95.44 91 ALA A O 1
ATOM 700 N N . GLY A 1 92 ? 1.176 7.255 9.752 1.00 95.50 92 GLY A N 1
ATOM 701 C CA . GLY A 1 92 ? 1.619 5.978 9.194 1.00 95.50 92 GLY A CA 1
ATOM 702 C C . GLY A 1 92 ? 0.726 5.500 8.050 1.00 95.50 92 GLY A C 1
ATOM 703 O O . GLY A 1 92 ? 1.238 5.074 7.021 1.00 95.50 92 GLY A O 1
ATOM 704 N N . MET A 1 93 ? -0.593 5.654 8.183 1.00 94.25 93 MET A N 1
ATOM 705 C CA . MET A 1 93 ? -1.548 5.350 7.113 1.00 94.25 93 MET A CA 1
ATOM 706 C C . MET A 1 93 ? -1.391 6.268 5.896 1.00 94.25 93 MET A C 1
ATOM 708 O O . MET A 1 93 ? -1.493 5.794 4.772 1.00 94.25 93 MET A O 1
ATOM 712 N N . ILE A 1 94 ? -1.107 7.562 6.092 1.00 96.19 94 ILE A N 1
ATOM 713 C CA . ILE A 1 94 ? -0.832 8.498 4.989 1.00 96.19 94 ILE A CA 1
ATOM 714 C C . ILE A 1 94 ? 0.441 8.079 4.258 1.00 96.19 94 ILE A C 1
ATOM 716 O O . ILE A 1 94 ? 0.433 7.959 3.036 1.00 96.19 94 ILE A O 1
ATOM 720 N N . ALA A 1 95 ? 1.521 7.821 5.001 1.00 97.69 95 ALA A N 1
ATOM 721 C CA . ALA A 1 95 ? 2.781 7.374 4.422 1.00 97.69 95 ALA A CA 1
ATOM 722 C C . ALA A 1 95 ? 2.604 6.061 3.644 1.00 97.69 95 ALA A C 1
ATOM 724 O O . ALA A 1 95 ? 3.116 5.930 2.534 1.00 97.69 95 ALA A O 1
ATOM 725 N N . LEU A 1 96 ? 1.827 5.119 4.187 1.00 97.31 96 LEU A N 1
ATOM 726 C CA . LEU A 1 96 ? 1.480 3.868 3.519 1.00 97.31 96 LEU A CA 1
ATOM 727 C C . LEU A 1 96 ? 0.673 4.105 2.237 1.00 97.31 96 LEU A C 1
ATOM 729 O O . LEU A 1 96 ? 1.047 3.603 1.183 1.00 97.31 96 LEU A O 1
ATOM 733 N N . ALA A 1 97 ? -0.409 4.882 2.309 1.00 96.19 97 ALA A N 1
ATOM 734 C CA . ALA A 1 97 ? -1.268 5.157 1.162 1.00 96.19 97 ALA A CA 1
ATOM 735 C C . ALA A 1 97 ? -0.484 5.816 0.020 1.00 96.19 97 ALA A C 1
ATOM 737 O O . ALA A 1 97 ? -0.632 5.415 -1.132 1.00 96.19 97 ALA A O 1
ATOM 738 N N . LEU A 1 98 ? 0.380 6.784 0.336 1.00 96.25 98 LEU A N 1
ATOM 739 C CA . LEU A 1 98 ? 1.215 7.466 -0.650 1.00 96.25 98 LEU A CA 1
ATOM 740 C C . LEU A 1 98 ? 2.277 6.539 -1.243 1.00 96.25 98 LEU A C 1
ATOM 742 O O . LEU A 1 98 ? 2.379 6.460 -2.462 1.00 96.25 98 LEU A O 1
ATOM 746 N N . SER A 1 99 ? 3.036 5.820 -0.408 1.00 96.00 99 SER A N 1
ATOM 747 C CA . SER A 1 99 ? 4.101 4.921 -0.883 1.00 96.00 99 SER A CA 1
ATOM 748 C C . SER A 1 99 ? 3.557 3.777 -1.736 1.00 96.00 99 SER A C 1
ATOM 750 O O . SER A 1 99 ? 4.071 3.543 -2.826 1.00 96.00 99 SER A O 1
ATOM 752 N N . TYR A 1 100 ? 2.482 3.120 -1.294 1.00 95.56 100 TYR A N 1
ATOM 753 C CA . TYR A 1 100 ? 1.838 2.061 -2.067 1.00 95.56 100 TYR A CA 1
ATOM 754 C C . TYR A 1 100 ? 1.291 2.585 -3.397 1.00 95.56 100 TYR A C 1
ATOM 756 O O . TYR A 1 100 ? 1.588 2.017 -4.444 1.00 95.56 100 TYR A O 1
ATOM 764 N N . THR A 1 101 ? 0.536 3.692 -3.364 1.00 94.81 101 THR A N 1
ATOM 765 C CA . THR A 1 101 ? -0.080 4.258 -4.575 1.00 94.81 101 THR A CA 1
ATOM 766 C C . THR A 1 101 ? 0.968 4.715 -5.575 1.00 94.81 101 THR A C 1
ATOM 768 O O . THR A 1 101 ? 0.843 4.432 -6.758 1.00 94.81 101 THR A O 1
ATOM 771 N N . TYR A 1 102 ? 2.015 5.391 -5.105 1.00 92.62 102 TYR A N 1
ATOM 772 C CA . TYR A 1 102 ? 3.104 5.832 -5.966 1.00 92.62 102 TYR A CA 1
ATOM 773 C C . TYR A 1 102 ? 3.852 4.653 -6.598 1.00 92.62 102 TYR A C 1
ATOM 775 O O . TYR A 1 102 ? 4.182 4.718 -7.777 1.00 92.62 102 TYR A O 1
ATOM 783 N N . GLY A 1 103 ? 4.081 3.575 -5.837 1.00 90.31 103 GLY A N 1
ATOM 784 C CA . GLY A 1 103 ? 4.779 2.383 -6.317 1.00 90.31 103 GLY A CA 1
ATOM 785 C C . GLY A 1 103 ? 4.152 1.806 -7.586 1.00 90.31 103 GLY A C 1
ATOM 786 O O . GLY A 1 103 ? 4.819 1.757 -8.616 1.00 90.31 103 GLY A O 1
ATOM 787 N N . TRP A 1 104 ? 2.870 1.431 -7.535 1.00 89.44 104 TRP A N 1
ATOM 788 C CA . TRP A 1 104 ? 2.194 0.844 -8.699 1.00 89.44 104 TRP A CA 1
ATOM 789 C C . TRP A 1 104 ? 1.848 1.888 -9.772 1.00 89.44 104 TRP A C 1
ATOM 791 O O . TRP A 1 104 ? 1.901 1.593 -10.960 1.00 89.44 104 TRP A O 1
ATOM 801 N N . ALA A 1 105 ? 1.539 3.136 -9.396 1.00 91.31 105 ALA A N 1
ATOM 802 C CA . ALA A 1 105 ? 1.112 4.146 -10.368 1.00 91.31 105 ALA A CA 1
ATOM 803 C C . ALA A 1 105 ? 2.223 4.583 -11.336 1.00 91.31 105 ALA A C 1
ATOM 805 O O . ALA A 1 105 ? 1.910 5.174 -12.367 1.00 91.31 105 ALA A O 1
ATOM 806 N N . MET A 1 106 ? 3.495 4.301 -11.041 1.00 89.56 106 MET A N 1
ATOM 807 C CA . MET A 1 106 ? 4.628 4.604 -11.928 1.00 89.56 106 MET A CA 1
ATOM 808 C C . MET A 1 106 ? 4.980 3.462 -12.904 1.00 89.56 106 MET A C 1
ATOM 810 O O . MET A 1 106 ? 5.985 3.561 -13.608 1.00 89.56 106 MET A O 1
ATOM 814 N N . SER A 1 107 ? 4.175 2.393 -12.963 1.00 83.75 107 SER A N 1
ATOM 815 C CA . SER A 1 107 ? 4.439 1.216 -13.798 1.00 83.75 107 SER A CA 1
ATOM 816 C C . SER A 1 107 ? 3.168 0.604 -14.377 1.00 83.75 107 SER A C 1
ATOM 818 O O . SER A 1 107 ? 2.363 0.026 -13.652 1.00 83.75 107 SER A O 1
ATOM 820 N N . LEU A 1 108 ? 3.033 0.624 -15.708 1.00 78.75 108 LEU A N 1
ATOM 821 C CA . LEU A 1 108 ? 1.945 -0.073 -16.409 1.00 78.75 108 LEU A CA 1
ATOM 822 C C . LEU A 1 108 ? 2.029 -1.604 -16.301 1.00 78.75 108 LEU A C 1
ATOM 824 O O . LEU A 1 108 ? 1.055 -2.290 -16.614 1.00 78.75 108 LEU A O 1
ATOM 828 N N . LEU A 1 109 ? 3.161 -2.157 -15.848 1.00 74.88 109 LEU A N 1
ATOM 829 C CA . LEU A 1 109 ? 3.258 -3.582 -15.510 1.00 74.88 109 LEU A CA 1
ATOM 830 C C . LEU A 1 109 ? 2.294 -3.947 -14.368 1.00 74.88 109 LEU A C 1
ATOM 832 O O . LEU A 1 109 ? 1.784 -5.066 -14.321 1.00 74.88 109 LEU A O 1
ATOM 836 N N . ASP A 1 110 ? 1.992 -2.975 -13.504 1.00 75.62 110 ASP A N 1
ATOM 837 C CA . ASP A 1 110 ? 1.129 -3.115 -12.336 1.00 75.62 110 ASP A CA 1
ATOM 838 C C . ASP A 1 110 ? -0.293 -2.593 -12.617 1.00 75.62 110 ASP A C 1
ATOM 840 O O . ASP A 1 110 ? -1.003 -2.131 -11.723 1.00 75.62 110 ASP A O 1
ATOM 844 N N . ALA A 1 111 ? -0.765 -2.693 -13.867 1.00 75.50 111 ALA A N 1
ATOM 845 C CA . ALA A 1 111 ? -2.080 -2.206 -14.284 1.00 75.50 111 ALA A CA 1
ATOM 846 C C . ALA A 1 111 ? -3.267 -3.089 -13.872 1.00 75.50 111 ALA A C 1
ATOM 848 O O . ALA A 1 111 ? -4.225 -3.294 -14.627 1.00 75.50 111 ALA A O 1
ATOM 849 N N . TYR A 1 112 ? -3.242 -3.599 -12.646 1.00 79.00 112 TYR A N 1
ATOM 850 C CA . TYR A 1 112 ? -4.321 -4.407 -12.106 1.00 79.00 112 TYR A CA 1
ATOM 851 C C . TYR A 1 112 ? -5.347 -3.574 -11.337 1.00 79.00 112 TYR A C 1
ATOM 853 O O . TYR A 1 112 ? -5.029 -2.743 -10.488 1.00 79.00 112 TYR A O 1
ATOM 861 N N . GLN A 1 113 ? -6.626 -3.876 -11.576 1.00 79.75 113 GLN A N 1
ATOM 862 C CA . GLN A 1 113 ? -7.770 -3.182 -10.966 1.00 79.75 113 GLN A CA 1
ATOM 863 C C . GLN A 1 113 ? -7.751 -3.204 -9.427 1.00 79.75 113 GLN A C 1
ATOM 865 O O . GLN A 1 113 ? -8.276 -2.300 -8.775 1.00 79.75 113 GLN A O 1
ATOM 870 N N . HIS A 1 114 ? -7.136 -4.225 -8.822 1.00 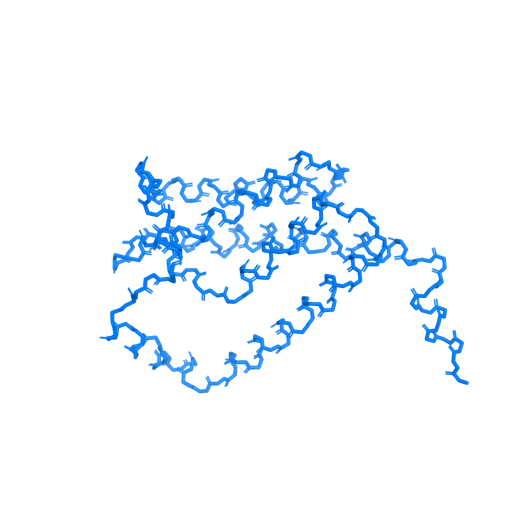81.62 114 HIS A N 1
ATOM 871 C CA . HIS A 1 114 ? -7.062 -4.338 -7.370 1.00 81.62 114 HIS A CA 1
ATOM 872 C C . HIS A 1 114 ? -6.082 -3.337 -6.737 1.00 81.62 114 HIS A C 1
ATOM 874 O O . HIS A 1 114 ? -6.320 -2.946 -5.597 1.00 81.62 114 HIS A O 1
ATOM 880 N N . HIS A 1 115 ? -5.059 -2.846 -7.448 1.00 89.06 115 HIS A N 1
ATOM 881 C CA . HIS A 1 115 ? -4.162 -1.807 -6.923 1.00 89.06 115 HIS A CA 1
ATOM 882 C C . HIS A 1 115 ? -4.885 -0.466 -6.759 1.00 89.06 115 HIS A C 1
ATOM 884 O O . HIS A 1 115 ? -4.801 0.159 -5.702 1.00 89.06 115 HIS A O 1
ATOM 890 N N . TYR A 1 116 ? -5.707 -0.089 -7.745 1.00 88.81 116 TYR A N 1
ATOM 891 C CA . TYR A 1 116 ? -6.600 1.070 -7.652 1.00 88.81 116 TYR A CA 1
ATOM 892 C C . TYR A 1 116 ? -7.554 0.956 -6.461 1.00 88.81 116 TYR A C 1
ATOM 894 O O . TYR A 1 116 ? -7.691 1.895 -5.674 1.00 88.81 116 TYR A O 1
ATOM 902 N N . LEU A 1 117 ? -8.207 -0.202 -6.306 1.00 87.50 117 LEU A N 1
ATOM 903 C CA . LEU A 1 117 ? -9.088 -0.449 -5.167 1.00 87.50 117 LEU A CA 1
ATOM 904 C C . LEU A 1 117 ? -8.328 -0.320 -3.843 1.00 87.50 117 LEU A C 1
ATOM 906 O O . LEU A 1 117 ? -8.819 0.329 -2.922 1.00 87.50 117 LEU A O 1
ATOM 910 N N . LEU A 1 118 ? -7.160 -0.952 -3.730 1.00 89.81 118 LEU A N 1
ATOM 911 C CA . LEU A 1 118 ? -6.371 -0.942 -2.504 1.00 89.81 118 LEU A CA 1
ATOM 912 C C . LEU A 1 118 ? -5.918 0.477 -2.150 1.00 89.81 118 LEU A C 1
ATOM 914 O O . LEU A 1 118 ? -6.041 0.862 -0.990 1.00 89.81 118 LEU A O 1
ATOM 918 N N . SER A 1 119 ? -5.526 1.303 -3.123 1.00 92.62 119 SER A N 1
ATOM 919 C CA . SER A 1 119 ? -5.257 2.730 -2.902 1.00 92.62 119 SER A CA 1
ATOM 920 C C . SER A 1 119 ? -6.469 3.480 -2.342 1.00 92.62 119 SER A C 1
ATOM 922 O O . SER A 1 119 ? -6.324 4.249 -1.389 1.00 92.62 119 SER A O 1
ATOM 924 N N . TRP A 1 120 ? -7.679 3.215 -2.845 1.00 89.12 120 TRP A N 1
ATOM 925 C CA . TRP A 1 120 ? -8.905 3.783 -2.273 1.00 89.12 120 TRP A CA 1
ATOM 926 C C . TRP A 1 120 ? -9.185 3.280 -0.855 1.00 89.12 120 TRP A C 1
ATOM 928 O O . TRP A 1 120 ? -9.541 4.072 0.015 1.00 89.12 120 TRP A O 1
ATOM 938 N N . VAL A 1 121 ? -8.991 1.988 -0.587 1.00 87.69 121 VAL A N 1
ATOM 939 C CA . VAL A 1 121 ? -9.151 1.405 0.755 1.00 87.69 121 VAL A CA 1
ATOM 940 C C . VAL A 1 121 ? -8.171 2.033 1.748 1.00 87.69 121 VAL A C 1
ATOM 942 O O . VAL A 1 121 ? -8.575 2.405 2.849 1.00 87.69 121 VAL A O 1
ATOM 945 N N . LEU A 1 122 ? -6.905 2.204 1.366 1.00 91.56 122 LEU A N 1
ATOM 946 C CA . LEU A 1 122 ? -5.893 2.854 2.200 1.00 91.56 122 LEU A CA 1
ATOM 947 C C . LEU A 1 122 ? -6.245 4.321 2.463 1.00 91.56 122 LEU A C 1
ATOM 949 O O . LEU A 1 122 ? -6.126 4.790 3.595 1.00 91.56 122 LEU A O 1
ATOM 953 N N . LEU A 1 123 ? -6.758 5.032 1.456 1.00 90.44 123 LEU A N 1
ATOM 954 C CA . LEU A 1 123 ? -7.260 6.394 1.626 1.00 90.44 123 LEU A CA 1
ATOM 955 C C . LEU A 1 123 ? -8.440 6.439 2.611 1.00 90.44 123 LEU A C 1
ATOM 957 O O . LEU A 1 123 ? -8.490 7.303 3.487 1.00 90.44 123 LEU A O 1
ATOM 961 N N . LEU A 1 124 ? -9.363 5.476 2.540 1.00 86.69 124 LEU A N 1
ATOM 962 C CA . LEU A 1 124 ? -10.445 5.347 3.518 1.00 86.69 124 LEU A CA 1
ATOM 963 C C . LEU A 1 124 ? -9.900 5.106 4.933 1.00 86.69 124 LEU A C 1
ATOM 965 O O . LEU A 1 124 ? -10.393 5.729 5.872 1.00 86.69 124 LEU A O 1
ATOM 969 N N . PHE A 1 125 ? -8.858 4.287 5.100 1.00 86.94 125 PHE A N 1
ATOM 970 C CA . PHE A 1 125 ? -8.216 4.068 6.404 1.00 86.94 125 PHE A CA 1
ATOM 971 C C . PHE A 1 125 ? -7.531 5.328 6.958 1.00 86.94 125 PHE A C 1
ATOM 973 O O . PHE A 1 125 ? -7.532 5.538 8.172 1.00 86.94 125 PHE A O 1
ATOM 980 N N . VAL A 1 126 ? -7.020 6.222 6.104 1.00 89.88 126 VAL A N 1
ATOM 981 C CA . VAL A 1 126 ? -6.506 7.540 6.526 1.00 89.88 126 VAL A CA 1
ATOM 982 C C . VAL A 1 126 ? -7.615 8.418 7.117 1.00 89.88 126 VAL A C 1
ATOM 984 O O . VAL A 1 126 ? -7.418 9.089 8.141 1.00 89.88 126 VAL A O 1
ATOM 987 N N . PHE A 1 127 ? -8.774 8.467 6.459 1.00 82.31 127 PHE A N 1
ATOM 988 C CA . PHE A 1 127 ? -9.828 9.426 6.792 1.00 82.31 127 PHE A CA 1
ATOM 989 C C . PHE A 1 127 ? -10.858 8.908 7.794 1.00 82.31 127 PHE A C 1
ATOM 991 O O . PHE A 1 127 ? -11.429 9.721 8.521 1.00 82.31 127 PHE A O 1
ATOM 998 N N . TYR A 1 128 ? -11.067 7.595 7.885 1.00 70.50 128 TYR A N 1
ATOM 999 C CA . TYR A 1 128 ? -12.186 7.024 8.625 1.00 70.50 128 TYR A CA 1
ATOM 1000 C C . TYR A 1 128 ? -11.792 5.878 9.569 1.00 70.50 128 TYR A C 1
ATOM 1002 O O . TYR A 1 128 ? -11.803 4.713 9.177 1.00 70.50 128 TYR A O 1
ATOM 1010 N N . PRO A 1 129 ? -11.629 6.161 10.875 1.00 57.78 129 PRO A N 1
ATOM 1011 C CA . PRO A 1 129 ? -11.637 5.125 11.914 1.00 57.78 129 PRO A CA 1
ATOM 1012 C C . PRO A 1 129 ? -13.055 4.574 12.219 1.00 57.78 129 PRO A C 1
ATOM 1014 O O . PRO A 1 129 ? -13.233 3.708 13.081 1.00 57.78 129 PRO A O 1
ATOM 1017 N N . ALA A 1 130 ? -14.100 5.074 11.541 1.00 58.97 130 ALA A N 1
ATOM 1018 C CA . ALA A 1 130 ? -15.496 4.730 11.811 1.00 58.97 130 ALA A CA 1
ATOM 1019 C C . ALA A 1 130 ? -15.850 3.291 11.386 1.00 58.97 130 ALA A C 1
ATOM 1021 O O . ALA A 1 130 ? -15.308 2.738 10.431 1.00 58.97 130 ALA A O 1
ATOM 1022 N N . ALA A 1 131 ? -16.788 2.660 12.101 1.00 59.81 131 ALA A N 1
ATOM 1023 C CA . ALA A 1 131 ? -17.196 1.280 11.827 1.00 59.81 131 ALA A CA 1
ATOM 1024 C C . ALA A 1 131 ? -17.761 1.103 10.405 1.00 59.81 131 ALA A C 1
ATOM 1026 O O . ALA A 1 131 ? -17.381 0.155 9.728 1.00 59.81 131 ALA A O 1
ATOM 1027 N N . TRP A 1 132 ? -18.601 2.020 9.918 1.00 62.00 132 TRP A N 1
ATOM 1028 C CA . TRP A 1 132 ? -19.263 1.886 8.613 1.00 62.00 132 TRP A CA 1
ATOM 1029 C C . TRP A 1 132 ? -18.292 1.939 7.423 1.00 62.00 132 TRP A C 1
ATOM 1031 O O . TRP A 1 132 ? -18.441 1.160 6.488 1.00 62.00 132 TRP A O 1
ATOM 1041 N N . ALA A 1 133 ? -17.257 2.784 7.481 1.00 61.56 133 ALA A N 1
ATOM 1042 C CA . ALA A 1 133 ? -16.256 2.883 6.419 1.00 61.56 133 ALA A CA 1
ATOM 1043 C C . ALA A 1 133 ? -15.477 1.570 6.271 1.00 61.56 133 ALA A C 1
ATOM 1045 O O . ALA A 1 133 ? -15.241 1.111 5.161 1.00 61.56 133 ALA A O 1
ATOM 1046 N N . ARG A 1 134 ? -15.183 0.899 7.391 1.00 64.69 134 ARG A N 1
ATOM 1047 C CA . ARG A 1 134 ? -14.545 -0.424 7.390 1.00 64.69 134 ARG A CA 1
ATOM 1048 C C . ARG A 1 134 ? -15.451 -1.505 6.792 1.00 64.69 134 ARG A C 1
ATOM 1050 O O . ARG A 1 134 ? -14.956 -2.386 6.102 1.00 64.69 134 ARG A O 1
ATOM 1057 N N . HIS A 1 135 ? -16.769 -1.415 6.992 1.00 65.69 135 HIS A N 1
ATOM 1058 C CA . HIS A 1 135 ? -17.730 -2.321 6.349 1.00 65.69 135 HIS A CA 1
ATOM 1059 C C . HIS A 1 135 ? -17.829 -2.071 4.841 1.00 65.69 135 HIS A C 1
ATOM 1061 O O . HIS A 1 135 ? -17.829 -3.025 4.070 1.00 65.69 135 HIS A O 1
ATOM 1067 N N . LEU A 1 136 ? -17.856 -0.805 4.416 1.00 68.19 136 LEU A N 1
ATOM 1068 C CA . LEU A 1 136 ? -17.842 -0.447 3.000 1.00 68.19 136 LEU A CA 1
ATOM 1069 C C . LEU A 1 136 ? -16.559 -0.940 2.321 1.00 68.19 136 LEU A C 1
ATOM 1071 O O . LEU A 1 136 ? -16.641 -1.576 1.276 1.00 68.19 136 LEU A O 1
ATOM 1075 N N . SER A 1 137 ? -15.396 -0.755 2.955 1.00 65.31 137 SER A N 1
ATOM 1076 C CA . SER A 1 137 ? -14.133 -1.324 2.472 1.00 65.31 137 SER A CA 1
ATOM 1077 C C . SER A 1 137 ? -14.208 -2.847 2.351 1.00 65.31 137 SER A C 1
ATOM 1079 O O . SER A 1 137 ? -13.783 -3.384 1.336 1.00 65.31 137 SER A O 1
ATOM 1081 N N . ALA A 1 138 ? -14.796 -3.546 3.330 1.00 66.75 138 ALA A N 1
ATOM 1082 C CA . ALA A 1 138 ? -14.999 -4.999 3.272 1.00 66.75 138 ALA A CA 1
ATOM 1083 C C . ALA A 1 138 ? -15.792 -5.422 2.033 1.00 66.75 138 ALA A C 1
ATOM 1085 O O . ALA A 1 138 ? -15.401 -6.350 1.331 1.00 66.75 138 ALA A O 1
ATOM 1086 N N . VAL A 1 139 ? -16.903 -4.728 1.774 1.00 68.44 139 VAL A N 1
ATOM 1087 C CA . VAL A 1 139 ? -17.789 -5.006 0.642 1.00 68.44 139 VAL A CA 1
ATOM 1088 C C . VAL A 1 139 ? -17.074 -4.717 -0.672 1.00 68.44 139 VAL A C 1
ATOM 1090 O O . VAL A 1 139 ? -17.086 -5.565 -1.558 1.00 68.44 139 VAL A O 1
ATOM 1093 N N . CYS A 1 140 ? -16.387 -3.578 -0.790 1.00 70.06 140 CYS A N 1
ATOM 1094 C CA . CYS A 1 140 ? -15.646 -3.242 -2.002 1.00 70.06 140 CYS A CA 1
ATOM 1095 C C . CYS A 1 140 ? -14.523 -4.253 -2.280 1.00 70.06 140 CYS A C 1
ATOM 1097 O O . CYS A 1 140 ? -14.398 -4.722 -3.410 1.00 70.06 140 CYS A O 1
ATOM 1099 N N . ILE A 1 141 ? -13.757 -4.648 -1.256 1.00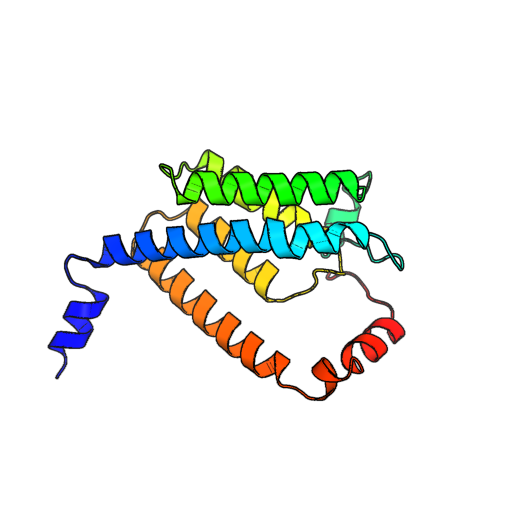 69.50 141 ILE A N 1
ATOM 1100 C CA . ILE A 1 141 ? -12.718 -5.683 -1.370 1.00 69.50 141 ILE A CA 1
ATOM 1101 C C . ILE A 1 141 ? -13.339 -7.009 -1.806 1.00 69.50 141 ILE A C 1
ATOM 1103 O O . ILE A 1 141 ? -12.874 -7.604 -2.773 1.00 69.50 141 ILE A O 1
ATOM 1107 N N . ALA A 1 142 ? -14.412 -7.453 -1.150 1.00 69.88 142 ALA A N 1
ATOM 1108 C CA . ALA A 1 142 ? -15.080 -8.703 -1.493 1.00 69.88 142 ALA A CA 1
ATOM 1109 C C . ALA A 1 142 ? -15.585 -8.704 -2.944 1.00 69.88 142 ALA A C 1
ATOM 1111 O O . ALA A 1 142 ? -15.331 -9.661 -3.672 1.00 69.88 142 ALA A O 1
ATOM 1112 N N . CYS A 1 143 ? -16.237 -7.627 -3.390 1.00 68.88 143 CYS A N 1
ATOM 1113 C CA . CYS A 1 143 ? -16.733 -7.500 -4.759 1.00 68.88 143 CYS A CA 1
ATOM 1114 C C . CYS A 1 143 ? -15.601 -7.540 -5.794 1.00 68.88 143 CYS A C 1
ATOM 1116 O O . CYS A 1 143 ? -15.698 -8.279 -6.774 1.00 68.88 143 CYS A O 1
ATOM 1118 N N . VAL A 1 144 ? -14.516 -6.789 -5.582 1.00 67.94 144 VAL A N 1
ATOM 1119 C CA . VAL A 1 144 ? -13.407 -6.736 -6.546 1.00 67.94 144 VAL A CA 1
ATOM 1120 C C . VAL A 1 144 ? -12.609 -8.031 -6.563 1.00 67.94 144 VAL A C 1
ATOM 1122 O O . VAL A 1 144 ? -12.265 -8.497 -7.645 1.00 67.94 144 VAL A O 1
ATOM 1125 N N . TYR A 1 145 ? -12.328 -8.648 -5.414 1.00 67.31 145 TYR A N 1
ATOM 1126 C CA . TYR A 1 145 ? -11.594 -9.916 -5.385 1.00 67.31 145 TYR A CA 1
ATOM 1127 C C . TYR A 1 145 ? -12.425 -11.074 -5.931 1.00 67.31 145 TYR A C 1
ATOM 1129 O O . TYR A 1 145 ? -11.885 -11.916 -6.644 1.00 67.31 145 TYR A O 1
ATOM 1137 N N . PHE A 1 146 ? -13.736 -11.088 -5.685 1.00 71.19 146 PHE A N 1
ATOM 1138 C CA . PHE A 1 146 ? -14.642 -12.032 -6.336 1.00 71.19 146 PHE A CA 1
ATOM 1139 C C . PHE A 1 146 ? -14.598 -11.877 -7.860 1.00 71.19 146 PHE A C 1
ATOM 1141 O O . PHE A 1 146 ? -14.390 -12.855 -8.578 1.00 71.19 146 PHE A O 1
ATOM 1148 N N . PHE A 1 147 ? -14.707 -10.643 -8.359 1.00 67.81 147 PHE A N 1
ATOM 1149 C CA . PHE A 1 147 ? -14.641 -10.372 -9.793 1.00 67.81 147 PHE A CA 1
ATOM 1150 C C . PHE A 1 147 ? -13.262 -10.693 -10.390 1.00 67.81 147 PHE A C 1
ATOM 1152 O O . PHE A 1 147 ? -13.186 -11.304 -11.448 1.00 67.81 147 PHE A O 1
ATOM 1159 N N . THR A 1 148 ? -12.173 -10.362 -9.691 1.00 67.31 148 THR A N 1
ATOM 1160 C CA . THR A 1 148 ? -10.792 -10.676 -10.102 1.00 67.31 148 THR A CA 1
ATOM 1161 C C . THR A 1 148 ? -10.562 -12.184 -10.170 1.00 67.31 148 THR A C 1
ATOM 1163 O O . THR A 1 148 ? -9.958 -12.681 -11.117 1.00 67.31 148 THR A O 1
ATOM 1166 N N . GLY A 1 149 ? -11.075 -12.931 -9.189 1.00 70.19 149 GLY A N 1
ATOM 1167 C CA . GLY A 1 149 ? -11.043 -14.390 -9.208 1.00 70.19 149 GLY A CA 1
ATOM 1168 C C . GLY A 1 149 ? -11.756 -14.947 -10.438 1.00 70.19 149 GLY A C 1
ATOM 1169 O O . GLY A 1 149 ? -11.196 -15.791 -11.131 1.00 70.19 149 GLY A O 1
ATOM 1170 N N . ILE A 1 150 ? -12.943 -14.426 -10.761 1.00 71.94 150 ILE A N 1
ATOM 1171 C CA . ILE A 1 150 ? -13.693 -14.821 -11.961 1.00 71.94 150 ILE A CA 1
ATOM 1172 C C . ILE A 1 150 ? -12.919 -14.480 -13.238 1.00 71.94 150 ILE A C 1
ATOM 1174 O O . ILE A 1 150 ? -12.749 -15.351 -14.087 1.00 71.94 150 ILE A O 1
ATOM 1178 N N . THR A 1 151 ? -12.404 -13.261 -13.394 1.00 67.56 151 THR A N 1
ATOM 1179 C CA . THR A 1 151 ? -11.717 -12.862 -14.635 1.00 67.56 151 THR A CA 1
ATOM 1180 C C . THR A 1 151 ? -10.425 -13.638 -14.870 1.00 67.56 151 THR A C 1
ATOM 1182 O O . THR A 1 151 ? -10.087 -13.923 -16.014 1.00 67.56 151 THR A O 1
ATOM 1185 N N . LYS A 1 152 ? -9.732 -14.080 -13.816 1.00 62.91 152 LYS A N 1
ATOM 1186 C CA . LYS A 1 152 ? -8.554 -14.956 -13.940 1.00 62.91 152 LYS A CA 1
ATOM 1187 C C . LYS A 1 152 ? -8.893 -16.398 -14.345 1.00 62.91 152 LYS A C 1
ATOM 1189 O O . LYS A 1 152 ? -7.987 -17.143 -14.714 1.00 62.91 152 LYS A O 1
ATOM 1194 N N . THR A 1 153 ? -10.168 -16.798 -14.331 1.00 73.06 153 THR A N 1
ATOM 1195 C CA . THR A 1 153 ? -10.600 -18.082 -14.920 1.00 73.06 153 THR A CA 1
ATOM 1196 C C . THR A 1 153 ? -10.774 -18.024 -16.439 1.00 73.06 153 THR A C 1
ATOM 1198 O O . THR A 1 153 ? -10.872 -19.076 -17.073 1.00 73.06 153 THR A O 1
ATOM 1201 N N . ASP A 1 154 ? -10.762 -16.828 -17.035 1.00 73.38 154 ASP A N 1
ATOM 1202 C CA . ASP A 1 154 ? -10.931 -16.629 -18.472 1.00 73.38 154 ASP A CA 1
ATOM 1203 C C . ASP A 1 154 ? -9.786 -17.293 -19.273 1.00 73.38 154 ASP A C 1
ATOM 1205 O O . ASP A 1 154 ? -8.603 -17.021 -19.018 1.00 73.38 154 ASP A O 1
ATOM 1209 N N . PRO A 1 155 ? -10.099 -18.157 -20.258 1.00 78.44 155 PRO A N 1
ATOM 1210 C CA . PRO A 1 155 ? -9.098 -18.840 -21.070 1.00 78.44 155 PRO A CA 1
ATOM 1211 C C . PRO A 1 155 ? -8.074 -17.919 -21.742 1.00 78.44 155 PRO A C 1
ATOM 1213 O O . PRO A 1 155 ? -6.910 -18.310 -21.816 1.00 78.44 155 PRO A O 1
ATOM 1216 N N . ALA A 1 156 ? -8.466 -16.722 -22.184 1.00 65.19 156 ALA A N 1
ATOM 1217 C CA . ALA A 1 156 ? -7.585 -15.778 -22.873 1.00 65.19 156 ALA A CA 1
ATOM 1218 C C . ALA A 1 156 ? -6.547 -15.145 -21.932 1.00 65.19 156 ALA A C 1
ATOM 1220 O O . ALA A 1 156 ? -5.414 -14.877 -22.338 1.00 65.19 156 ALA A O 1
ATOM 1221 N N . TRP A 1 157 ? -6.907 -14.947 -20.660 1.00 66.81 157 TRP A N 1
ATOM 1222 C CA . TRP A 1 157 ? -5.969 -14.509 -19.624 1.00 66.81 157 TRP A CA 1
ATOM 1223 C C . TRP A 1 157 ? -5.027 -15.636 -19.205 1.00 66.81 157 TRP A C 1
ATOM 1225 O O . TRP A 1 157 ? -3.841 -15.393 -18.992 1.00 66.81 157 TRP A O 1
ATOM 1235 N N . ARG A 1 158 ? -5.522 -16.879 -19.134 1.00 70.12 158 ARG A N 1
ATOM 1236 C CA . ARG A 1 158 ? -4.686 -18.049 -18.813 1.00 70.12 158 ARG A CA 1
ATOM 1237 C C . ARG A 1 158 ? -3.693 -18.396 -19.921 1.00 70.12 158 ARG A C 1
ATOM 1239 O O . ARG A 1 158 ? -2.627 -18.918 -19.619 1.00 70.12 158 ARG A O 1
ATOM 1246 N N . SER A 1 159 ? -4.044 -18.149 -21.183 1.00 77.81 159 SER A N 1
ATOM 1247 C CA . SER A 1 159 ? -3.179 -18.439 -22.331 1.00 77.81 159 SER A CA 1
ATOM 1248 C C . SER A 1 159 ? -2.183 -17.323 -22.653 1.00 77.81 159 SER A C 1
ATOM 1250 O O . SER A 1 159 ? -1.350 -17.513 -23.530 1.00 77.81 159 SER A O 1
ATOM 1252 N N . GLY A 1 160 ? -2.280 -16.161 -21.996 1.00 65.81 160 GLY A N 1
ATOM 1253 C CA . GLY A 1 160 ? -1.454 -14.984 -22.293 1.00 65.81 160 GLY A CA 1
ATOM 1254 C C . GLY A 1 160 ? -1.894 -14.182 -23.527 1.00 65.81 160 GLY A C 1
ATOM 1255 O O . GLY A 1 160 ? -1.371 -13.093 -23.751 1.00 65.81 160 GLY A O 1
ATOM 1256 N N . ALA A 1 161 ? -2.902 -14.643 -24.275 1.00 70.69 161 ALA A N 1
ATOM 1257 C CA . ALA A 1 161 ? -3.375 -13.991 -25.502 1.00 70.69 161 ALA A CA 1
ATOM 1258 C C . ALA A 1 161 ? -3.893 -12.559 -25.262 1.00 70.69 161 ALA A C 1
ATOM 1260 O O . ALA A 1 161 ? -3.743 -11.682 -26.112 1.00 70.69 161 ALA A O 1
ATOM 1261 N N . ALA A 1 162 ? -4.467 -12.300 -24.082 1.00 65.75 162 ALA A N 1
ATOM 1262 C CA . ALA A 1 162 ? -4.896 -10.958 -23.691 1.00 65.75 162 ALA A CA 1
ATOM 1263 C C . ALA A 1 162 ? -3.719 -9.964 -23.600 1.00 65.75 162 ALA A C 1
ATOM 1265 O O . ALA A 1 162 ? -3.858 -8.810 -23.998 1.00 65.75 162 ALA A O 1
ATOM 1266 N N . LEU A 1 163 ? -2.555 -10.412 -23.115 1.00 59.72 163 LEU A N 1
ATOM 1267 C CA . LEU A 1 163 ? -1.360 -9.573 -22.988 1.00 59.72 163 LEU A CA 1
ATOM 1268 C C . LEU A 1 163 ? -0.731 -9.284 -24.354 1.00 59.72 163 LEU A C 1
ATOM 1270 O O . LEU A 1 163 ? -0.337 -8.149 -24.610 1.00 59.72 163 LEU A O 1
ATOM 1274 N N . GLU A 1 164 ? -0.693 -10.277 -25.247 1.00 63.94 164 GLU A N 1
ATOM 1275 C CA . GLU A 1 164 ? -0.201 -10.103 -26.622 1.00 63.94 164 GLU A CA 1
ATOM 1276 C C . GLU A 1 164 ? -1.024 -9.068 -27.395 1.00 63.94 164 GLU A C 1
ATOM 1278 O O . GLU A 1 164 ? -0.461 -8.217 -28.082 1.00 63.94 164 GLU A O 1
ATOM 1283 N N . HIS A 1 165 ? -2.350 -9.094 -27.238 1.00 66.12 165 HIS A N 1
ATOM 1284 C CA . HIS A 1 165 ? -3.238 -8.127 -27.878 1.00 66.12 165 HIS A CA 1
ATOM 1285 C C . HIS A 1 165 ? -2.991 -6.692 -27.381 1.00 66.12 165 HIS A C 1
ATOM 1287 O O . HIS A 1 165 ? -2.834 -5.779 -28.189 1.00 66.12 165 HIS A O 1
ATOM 1293 N N . ILE A 1 166 ? -2.877 -6.501 -26.061 1.00 60.09 166 ILE A N 1
ATOM 1294 C CA . ILE A 1 166 ? -2.623 -5.187 -25.443 1.00 60.09 166 ILE A CA 1
ATOM 1295 C C . ILE A 1 166 ? -1.238 -4.647 -25.824 1.00 60.09 166 ILE A C 1
ATOM 1297 O O . ILE A 1 166 ? -1.091 -3.455 -26.103 1.00 60.09 166 ILE A O 1
ATOM 1301 N N . ALA A 1 167 ? -0.222 -5.511 -25.871 1.00 60.81 167 ALA A N 1
ATOM 1302 C CA . ALA A 1 167 ? 1.129 -5.127 -26.271 1.00 60.81 167 ALA A CA 1
ATOM 1303 C C . ALA A 1 167 ? 1.179 -4.619 -27.724 1.00 60.81 167 ALA A C 1
ATOM 1305 O O . ALA A 1 167 ? 1.951 -3.710 -28.039 1.00 60.81 167 ALA A O 1
ATOM 1306 N N . HIS A 1 168 ? 0.331 -5.165 -28.600 1.00 61.91 168 HIS A N 1
ATOM 1307 C CA . HIS A 1 168 ? 0.285 -4.795 -30.011 1.00 61.91 168 HIS A CA 1
ATOM 1308 C C . HIS A 1 168 ? -0.353 -3.415 -30.265 1.00 61.91 168 HIS A C 1
ATOM 1310 O O . HIS A 1 168 ? 0.031 -2.734 -31.219 1.00 61.91 168 HIS A O 1
ATOM 1316 N N . ASP A 1 169 ? -1.273 -2.975 -29.401 1.00 58.12 169 ASP A N 1
ATOM 1317 C CA . ASP A 1 169 ? -2.073 -1.751 -29.587 1.00 58.12 169 ASP A CA 1
ATOM 1318 C C . ASP A 1 169 ? -1.411 -0.454 -29.070 1.00 58.12 169 ASP A C 1
ATOM 1320 O O . ASP A 1 169 ? -2.007 0.621 -29.133 1.00 58.12 169 ASP A O 1
ATOM 1324 N N . ARG A 1 170 ? -0.139 -0.522 -28.640 1.00 55.31 170 ARG A N 1
ATOM 1325 C CA . ARG A 1 170 ? 0.630 0.556 -27.980 1.00 55.31 170 ARG A CA 1
ATOM 1326 C C . ARG A 1 170 ? -0.097 1.102 -26.746 1.00 55.31 170 ARG A C 1
ATOM 1328 O O . ARG A 1 170 ? -0.965 1.963 -26.852 1.00 55.31 170 ARG A O 1
ATOM 1335 N N . MET A 1 171 ? 0.320 0.662 -25.561 1.00 55.75 171 MET A N 1
ATOM 1336 C CA . MET A 1 171 ? -0.222 1.159 -24.293 1.00 55.75 171 MET A CA 1
ATOM 1337 C C . MET A 1 171 ? -0.112 2.687 -24.201 1.00 55.75 171 MET A C 1
ATOM 1339 O O . MET A 1 171 ? 0.985 3.244 -24.137 1.00 55.75 171 MET A O 1
ATOM 1343 N N . ARG A 1 172 ? -1.257 3.371 -24.219 1.00 58.09 172 ARG A N 1
ATOM 1344 C CA . ARG A 1 172 ? -1.347 4.814 -23.980 1.00 58.09 172 ARG A CA 1
ATOM 1345 C C . ARG A 1 172 ? -1.725 5.048 -22.511 1.00 58.09 172 ARG A C 1
ATOM 1347 O O . ARG A 1 172 ? -2.572 4.306 -22.013 1.00 58.09 172 ARG A O 1
ATOM 1354 N N . PRO A 1 173 ? -1.144 6.053 -21.833 1.00 53.38 173 PRO A N 1
ATOM 1355 C CA . PRO A 1 173 ? -1.546 6.432 -20.478 1.00 53.38 173 PRO A CA 1
ATOM 1356 C C . PRO A 1 173 ? -3.037 6.780 -20.405 1.00 53.38 173 PRO A C 1
ATOM 1358 O O . PRO A 1 173 ? -3.627 7.228 -21.396 1.00 53.38 173 PRO A O 1
ATOM 1361 N N . PHE A 1 174 ? -3.641 6.619 -19.226 1.00 54.03 174 PHE A N 1
ATOM 1362 C CA . PHE A 1 174 ? -4.968 7.172 -18.966 1.00 54.03 174 PHE A CA 1
ATOM 1363 C C . PHE A 1 174 ? -4.853 8.700 -18.805 1.00 54.03 174 PHE A C 1
ATOM 1365 O O . PHE A 1 174 ? -3.863 9.184 -18.252 1.00 54.03 174 PHE A O 1
ATOM 1372 N N . LEU A 1 175 ? -5.851 9.410 -19.353 1.00 46.19 175 LEU A N 1
ATOM 1373 C CA . LEU A 1 175 ? -5.958 10.872 -19.526 1.00 46.19 175 LEU A CA 1
ATOM 1374 C C . LEU A 1 175 ? -5.247 11.735 -18.469 1.00 46.19 175 LEU A C 1
ATOM 1376 O O . LEU A 1 175 ? -5.461 11.502 -17.256 1.00 46.19 175 LEU A O 1
#

Foldseek 3Di:
DCPVVCCVCPNPCLLVVLLVLLLVLLQVLLCCLPVPVLVCLVCFCPPNQQAFQAPVCVVDPPRDDSVRLSVLSNLLSVLSNCVNVHPHDLVSLVSNLVSLLSSLRRGPVNVDPVSVLSSVLSVLVNPDSDSVSSVVNVVSNVVRVVVVVVVCVDPCNVVCVVVVVCVVVPDDHDD

Sequence (175 aa):
MIDRWNAYWHGASSGARGTLLERLVLLLLAFDCWLELVSHGARYGEGAFNVAHFAWLDAVQPVPTPAIYVGTVTLAGLLAFAQAVGRPTRAGMIALALSYTYGWAMSLLDAYQHHYLLSWVLLLFVFYPAAWARHLSAVCIACVYFFTGITKTDPAWRSGAALEHIAHDRMRPFL

Radius of gyration: 18.11 Å; chains: 1; bounding box: 52×34×50 Å

Secondary structure (DSSP, 8-state):
--HHHHHHHHSTTHHHHHHHHHHHHHHHHHHIIIIIIHHHGGGTTGGG----SBGGGGGSSSPPPHHHHHHHHHHHHHHHHHHHHS---HHHHHHHHHHHHHHHHT-GGG--HHHHHHHHHHHHHHH--SHHHHHHHHHHHHHHHHHHHHHTT-HHHHTSHHHHHHHHT--PPB-

pLDDT: mean 78.82, std 13.51, range [46.19, 98.25]